Protein AF-A0A9P1RC09-F1 (afdb_monomer)

Foldseek 3Di:
DDPPPVVVVVCCVLQPDDDDDPPVLLVLLLVLQCLLCVVLVDPQSDADPVRSSDGRQDDPVCVVVLVVSLVVDDPLNNVSSLLSCVLSVPVCSVVVCVVVVDDPPPCDCVNNDSSSSNSSCSNVVSRDDPPDD

pLDDT: mean 73.86, std 17.32, range [31.34, 91.81]

Solvent-accessible surface area (backbone atoms only — not comparable to full-atom values): 8019 Å² total; per-residue (Å²): 136,78,86,67,59,64,59,57,55,50,52,40,69,76,69,45,90,83,73,88,67,78,72,48,37,61,51,49,22,49,50,24,44,54,51,46,23,59,78,65,68,42,71,84,58,53,62,51,86,94,42,65,88,50,83,59,80,62,58,78,88,47,45,70,60,48,52,56,50,45,76,72,44,56,74,36,52,37,50,48,49,46,52,53,35,48,75,40,64,29,89,55,33,69,58,54,36,60,78,69,66,59,66,79,91,71,66,51,61,83,68,36,33,71,71,51,38,54,31,50,52,40,35,61,75,34,57,73,79,73,80,82,128

Secondary structure (DSSP, 8-state):
--TTHHHHHHHHHHH-----STTHHHHHHHHHHHHHHHHHT-GGGSPPGGGTTSPPP--GGGHHHHHHHHHHS-HHHHHHHHHHHHHTT-TTHHHHHHHTT--GGG--HHHH-HHHHHHHHHHHHH-------

Structure (mmCIF, N/CA/C/O backbone):
data_AF-A0A9P1RC09-F1
#
_entry.id   AF-A0A9P1RC09-F1
#
loop_
_atom_site.group_PDB
_atom_site.id
_atom_site.type_symbol
_atom_site.label_atom_id
_atom_site.label_alt_id
_atom_site.label_comp_id
_atom_site.label_asym_id
_atom_site.label_entity_id
_atom_site.label_seq_id
_atom_site.pdbx_PDB_ins_code
_atom_site.Cartn_x
_atom_site.Cartn_y
_atom_site.Cartn_z
_atom_site.occupancy
_atom_site.B_iso_or_equiv
_atom_site.auth_seq_id
_atom_site.auth_comp_id
_atom_site.auth_asym_id
_atom_site.auth_atom_id
_atom_site.pdbx_PDB_model_num
ATOM 1 N N . MET A 1 1 ? 19.650 -4.490 29.604 1.00 35.91 1 MET A N 1
ATOM 2 C CA . MET A 1 1 ? 18.821 -5.527 28.948 1.00 35.91 1 MET A CA 1
ATOM 3 C C . MET A 1 1 ? 17.900 -4.829 27.963 1.00 35.91 1 MET A C 1
ATOM 5 O O . MET A 1 1 ? 17.141 -3.968 28.379 1.00 35.91 1 MET A O 1
ATOM 9 N N . ASN A 1 2 ? 18.066 -5.103 26.669 1.00 40.78 2 ASN A N 1
ATOM 10 C CA . ASN A 1 2 ? 17.404 -4.384 25.578 1.00 40.78 2 ASN A CA 1
ATOM 11 C C . ASN A 1 2 ? 16.012 -4.989 25.331 1.00 40.78 2 ASN A C 1
ATOM 13 O O . ASN A 1 2 ? 15.908 -6.135 24.902 1.00 40.78 2 ASN A O 1
ATOM 17 N N . ALA A 1 3 ? 14.952 -4.227 25.600 1.00 47.59 3 ALA A N 1
ATOM 18 C CA . ALA A 1 3 ? 13.553 -4.656 25.482 1.00 4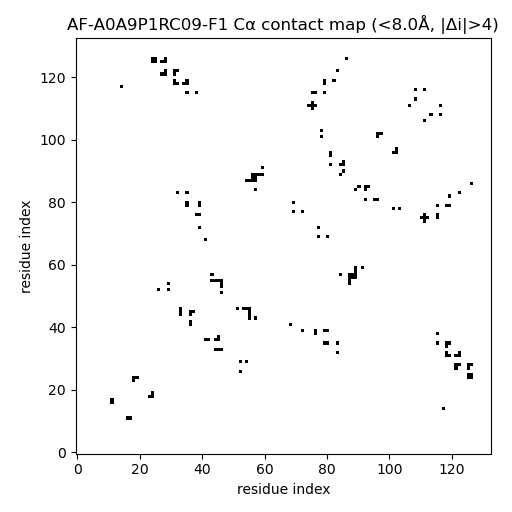7.59 3 ALA A CA 1
ATOM 19 C C . ALA A 1 3 ? 13.059 -4.824 24.026 1.00 47.59 3 ALA A C 1
ATOM 21 O O . ALA A 1 3 ? 11.884 -5.096 23.802 1.00 47.59 3 ALA A O 1
ATOM 22 N N . SER A 1 4 ? 13.944 -4.673 23.036 1.00 46.34 4 SER A N 1
ATOM 23 C CA . SER A 1 4 ? 13.619 -4.686 21.602 1.00 46.34 4 SER A CA 1
ATOM 24 C C . SER A 1 4 ? 13.690 -6.074 20.953 1.00 46.34 4 SER A C 1
ATOM 26 O O . SER A 1 4 ? 13.183 -6.257 19.855 1.00 46.34 4 SER A O 1
ATOM 28 N N . GLN A 1 5 ? 14.305 -7.064 21.611 1.00 46.09 5 GLN A N 1
ATOM 29 C CA . GLN A 1 5 ? 14.430 -8.435 21.094 1.00 46.09 5 GLN A CA 1
ATOM 30 C C . GLN A 1 5 ? 13.136 -9.281 21.040 1.00 46.09 5 GLN A C 1
ATOM 32 O O . GLN A 1 5 ? 13.037 -10.099 20.124 1.00 46.09 5 GLN A O 1
ATOM 37 N N . PRO A 1 6 ? 12.141 -9.144 21.945 1.00 47.22 6 PRO A N 1
ATOM 38 C CA . PRO A 1 6 ? 10.972 -10.023 21.914 1.00 47.22 6 PRO A CA 1
ATOM 39 C C . PRO A 1 6 ? 10.051 -9.738 20.717 1.00 47.22 6 PRO A C 1
ATOM 41 O O . PRO A 1 6 ? 9.509 -10.673 20.133 1.00 47.22 6 PRO A O 1
ATOM 44 N N . LEU A 1 7 ? 9.942 -8.473 20.291 1.00 48.78 7 LEU A N 1
ATOM 45 C CA . LEU A 1 7 ? 9.106 -8.071 19.153 1.00 48.78 7 LEU A CA 1
ATOM 46 C C . LEU A 1 7 ? 9.621 -8.643 17.830 1.00 48.78 7 LEU A C 1
ATOM 48 O O . LEU A 1 7 ? 8.843 -9.154 17.029 1.00 48.78 7 LEU A O 1
ATOM 52 N N . THR A 1 8 ? 10.936 -8.617 17.614 1.00 49.44 8 THR A N 1
ATOM 53 C CA . THR A 1 8 ? 11.556 -9.159 16.398 1.00 49.44 8 THR A CA 1
ATOM 54 C C . THR A 1 8 ? 11.327 -10.667 16.275 1.00 49.44 8 THR A C 1
ATOM 56 O O . THR A 1 8 ? 11.114 -11.180 15.179 1.00 49.44 8 THR A O 1
ATOM 59 N N . HIS A 1 9 ? 11.326 -11.377 17.406 1.00 48.12 9 HIS A N 1
ATOM 60 C CA . HIS A 1 9 ? 11.159 -12.827 17.449 1.00 48.12 9 HIS A CA 1
ATOM 61 C C . HIS A 1 9 ? 9.697 -13.265 17.257 1.00 48.12 9 HIS A C 1
ATOM 63 O O . HIS A 1 9 ? 9.445 -14.295 16.628 1.00 48.12 9 HIS A O 1
ATOM 69 N N . GLU A 1 10 ? 8.729 -12.485 17.754 1.00 50.19 10 GLU A N 1
ATOM 70 C CA . GLU A 1 10 ? 7.307 -12.702 17.454 1.00 50.19 10 GLU A CA 1
ATOM 71 C C . GLU A 1 10 ? 6.976 -12.383 15.998 1.00 50.19 10 GLU A C 1
ATOM 73 O O . GLU A 1 10 ? 6.290 -13.172 15.348 1.00 50.19 10 GLU A O 1
ATOM 78 N N . LEU A 1 11 ? 7.516 -11.292 15.450 1.00 45.41 11 LEU A N 1
ATOM 79 C CA . LEU A 1 11 ? 7.329 -10.946 14.041 1.00 45.41 11 LEU A CA 1
ATOM 80 C C . LEU A 1 11 ? 7.907 -12.026 13.118 1.00 45.41 11 LEU A C 1
ATOM 82 O O . LEU A 1 11 ? 7.239 -12.427 12.171 1.00 45.41 11 LEU A O 1
ATOM 86 N N . ALA A 1 12 ? 9.082 -12.581 13.428 1.00 46.19 12 ALA A N 1
ATOM 87 C CA . ALA A 1 12 ? 9.647 -13.708 12.680 1.00 46.19 12 ALA A CA 1
ATOM 88 C C . ALA A 1 12 ? 8.792 -14.988 12.786 1.00 46.19 12 ALA A C 1
ATOM 90 O O . ALA A 1 12 ? 8.665 -15.741 11.821 1.00 46.19 12 ALA A O 1
ATOM 91 N N . ARG A 1 13 ? 8.166 -15.234 13.944 1.00 46.91 13 ARG A N 1
ATOM 92 C CA . ARG A 1 13 ? 7.286 -16.395 14.159 1.00 46.91 13 ARG A CA 1
ATOM 93 C C . ARG A 1 13 ? 5.947 -16.262 13.427 1.00 46.91 13 ARG A C 1
ATOM 95 O O . ARG A 1 13 ? 5.412 -17.267 12.969 1.00 46.91 13 ARG A O 1
ATOM 102 N N . VAL A 1 14 ? 5.413 -15.046 13.326 1.00 50.00 14 VAL A N 1
ATOM 103 C CA . VAL A 1 14 ? 4.150 -14.744 12.632 1.00 50.00 14 VAL A CA 1
ATOM 104 C C . VAL A 1 14 ? 4.348 -14.643 11.115 1.00 50.00 14 VAL A C 1
ATOM 106 O O . VAL A 1 14 ? 3.455 -15.025 10.360 1.00 50.00 14 VAL A O 1
ATOM 109 N N . CYS A 1 15 ? 5.509 -14.165 10.661 1.00 46.09 15 CYS A N 1
ATOM 110 C CA . CYS A 1 15 ? 5.761 -13.856 9.252 1.00 46.09 15 CYS A CA 1
ATOM 111 C C . CYS A 1 15 ? 6.655 -14.873 8.511 1.00 46.09 15 CYS A C 1
ATOM 113 O O . CYS A 1 15 ? 6.765 -14.781 7.292 1.00 46.09 15 CYS A O 1
ATOM 115 N N . GLY A 1 16 ? 7.243 -15.861 9.197 1.00 41.81 16 GLY A N 1
ATOM 116 C CA . GLY A 1 16 ? 8.159 -16.840 8.592 1.00 41.81 16 GLY A CA 1
ATOM 117 C C . GLY A 1 16 ? 9.584 -16.297 8.378 1.00 41.81 16 GLY A C 1
ATOM 118 O O . GLY A 1 16 ? 9.842 -15.117 8.630 1.00 41.81 16 GLY A O 1
ATOM 119 N N . PRO A 1 17 ? 10.547 -17.151 7.968 1.00 42.31 17 PRO A N 1
ATOM 120 C CA . PRO A 1 17 ? 11.936 -16.742 7.773 1.00 42.31 17 PRO A CA 1
ATOM 121 C C . PRO A 1 17 ? 12.047 -15.742 6.612 1.00 42.31 17 PRO A C 1
ATOM 123 O O . PRO A 1 17 ? 11.782 -16.080 5.462 1.00 42.31 17 PRO A O 1
ATOM 126 N N . PHE A 1 18 ? 12.443 -14.509 6.934 1.00 49.16 18 PHE A N 1
ATOM 127 C CA . PHE A 1 18 ? 12.769 -13.460 5.968 1.00 49.16 18 PHE A CA 1
ATOM 128 C C . PHE A 1 18 ? 14.198 -13.664 5.455 1.00 49.16 18 PHE A C 1
ATOM 130 O O . PHE A 1 18 ? 15.159 -13.399 6.179 1.00 49.16 18 PHE A O 1
ATOM 137 N N . ASP A 1 19 ? 14.337 -14.138 4.219 1.00 42.94 19 ASP A N 1
ATOM 138 C CA . ASP A 1 19 ? 15.633 -14.349 3.571 1.00 42.94 19 ASP A CA 1
ATOM 139 C C . ASP A 1 19 ? 16.054 -13.087 2.785 1.00 42.94 19 ASP A C 1
ATOM 141 O O . ASP A 1 19 ? 15.342 -12.613 1.900 1.00 42.94 19 ASP A O 1
ATOM 145 N N . LEU A 1 20 ? 17.188 -12.480 3.155 1.00 43.72 20 LEU A N 1
ATOM 146 C CA . LEU A 1 20 ? 17.580 -11.105 2.785 1.00 43.72 20 LEU A CA 1
ATOM 147 C C . LEU A 1 20 ? 18.478 -10.999 1.529 1.00 43.72 20 LEU A C 1
ATOM 149 O O . LEU A 1 20 ? 18.933 -9.901 1.183 1.00 43.72 20 LEU A O 1
ATOM 153 N N . ALA A 1 21 ? 18.765 -12.101 0.833 1.00 39.69 21 ALA A N 1
ATOM 154 C CA . ALA A 1 21 ? 19.788 -12.141 -0.216 1.00 39.69 21 ALA A CA 1
ATOM 155 C C . ALA A 1 21 ? 19.213 -12.059 -1.650 1.00 39.69 21 ALA A C 1
ATOM 157 O O . ALA A 1 21 ? 18.554 -12.977 -2.104 1.00 39.69 21 ALA A O 1
ATOM 158 N N . SER A 1 22 ? 19.515 -10.947 -2.345 1.00 50.56 22 SER A N 1
ATOM 159 C CA . SER A 1 22 ? 19.417 -10.623 -3.795 1.00 50.56 22 SER A CA 1
ATOM 160 C C . SER A 1 22 ? 18.511 -11.450 -4.738 1.00 50.56 22 SER A C 1
ATOM 162 O O . SER A 1 22 ? 18.576 -12.666 -4.811 1.00 50.56 22 SER A O 1
ATOM 164 N N . THR A 1 23 ? 17.774 -10.748 -5.611 1.00 53.53 23 THR A N 1
ATOM 165 C CA . THR A 1 23 ? 16.718 -11.220 -6.549 1.00 53.53 23 THR A CA 1
ATOM 166 C C . THR A 1 23 ? 15.424 -11.706 -5.899 1.00 53.53 23 THR A C 1
ATOM 168 O O . THR A 1 23 ? 14.359 -11.344 -6.399 1.00 53.53 23 THR A O 1
ATOM 171 N N . THR A 1 24 ? 15.488 -12.375 -4.748 1.00 66.81 24 THR A N 1
ATOM 172 C CA . THR A 1 24 ? 14.305 -12.774 -3.965 1.00 66.81 24 THR A CA 1
ATOM 173 C C . THR A 1 24 ? 13.551 -11.564 -3.430 1.00 66.81 24 THR A C 1
ATOM 175 O O . THR A 1 24 ? 12.388 -11.411 -3.752 1.00 66.81 24 THR A O 1
ATOM 178 N N . ALA A 1 25 ? 14.218 -10.605 -2.779 1.00 73.62 25 ALA A N 1
ATOM 179 C CA . ALA A 1 25 ? 13.536 -9.453 -2.172 1.00 73.62 25 ALA A CA 1
ATOM 180 C C . ALA A 1 25 ? 12.674 -8.635 -3.157 1.00 73.62 25 ALA A C 1
ATOM 182 O O . ALA A 1 25 ? 11.573 -8.217 -2.817 1.00 73.62 25 ALA A O 1
ATOM 183 N N . HIS A 1 26 ? 13.132 -8.424 -4.398 1.00 80.06 26 HIS A N 1
ATOM 184 C CA . HIS A 1 26 ? 12.319 -7.740 -5.417 1.00 80.06 26 HIS A CA 1
ATOM 185 C C . HIS A 1 26 ? 11.145 -8.607 -5.885 1.00 80.06 26 HIS A C 1
ATOM 187 O O . HIS A 1 26 ? 10.038 -8.115 -6.089 1.00 80.06 26 HIS A O 1
ATOM 193 N N . GLN A 1 27 ? 11.361 -9.915 -6.027 1.00 82.38 27 GLN A N 1
ATOM 194 C CA . GLN A 1 27 ? 10.295 -10.862 -6.353 1.00 82.38 27 GLN A CA 1
ATOM 195 C C . GLN A 1 27 ? 9.273 -10.985 -5.215 1.00 82.38 27 GLN A C 1
ATOM 197 O O . GLN A 1 27 ? 8.076 -11.018 -5.494 1.00 82.38 27 GLN A O 1
ATOM 202 N N . ASP A 1 28 ? 9.718 -10.968 -3.961 1.00 85.44 28 ASP A N 1
ATOM 203 C CA . ASP A 1 28 ? 8.896 -10.988 -2.753 1.00 85.44 28 ASP A CA 1
ATOM 204 C C . ASP A 1 28 ? 8.100 -9.690 -2.622 1.00 85.44 28 ASP A C 1
ATOM 206 O O . ASP A 1 28 ? 6.893 -9.726 -2.364 1.00 85.44 28 ASP A O 1
ATOM 210 N N . PHE A 1 29 ? 8.730 -8.546 -2.911 1.00 87.44 29 PHE A N 1
ATOM 211 C CA . PHE A 1 29 ? 8.043 -7.264 -3.026 1.00 87.44 29 PHE A CA 1
ATOM 212 C C . PHE A 1 29 ? 6.935 -7.327 -4.083 1.00 87.44 29 PHE A C 1
ATOM 214 O O . PHE A 1 29 ? 5.780 -7.016 -3.791 1.00 87.44 29 PHE A O 1
ATOM 221 N N . LEU A 1 30 ? 7.247 -7.776 -5.304 1.00 88.25 30 LEU A N 1
ATOM 222 C CA . LEU A 1 30 ? 6.271 -7.877 -6.393 1.00 88.25 30 LEU A CA 1
ATOM 223 C C . LEU A 1 30 ? 5.174 -8.904 -6.095 1.00 88.25 30 LEU A C 1
ATOM 225 O O . LEU A 1 30 ? 4.019 -8.713 -6.483 1.00 88.25 30 LEU A O 1
ATOM 229 N N . HIS A 1 31 ? 5.503 -9.988 -5.398 1.00 88.12 31 HIS A N 1
ATOM 230 C CA . HIS A 1 31 ? 4.532 -10.962 -4.920 1.00 88.12 31 HIS A CA 1
ATOM 231 C C . HIS A 1 31 ? 3.554 -10.313 -3.929 1.00 88.12 31 HIS A C 1
ATOM 233 O O . HIS A 1 31 ? 2.334 -10.410 -4.118 1.00 88.12 31 HIS A O 1
ATOM 239 N N . CYS A 1 32 ? 4.071 -9.584 -2.935 1.00 89.75 32 CYS A N 1
ATOM 240 C CA . CYS A 1 32 ? 3.260 -8.822 -1.987 1.00 89.75 32 CYS A CA 1
ATOM 241 C C . CYS A 1 32 ? 2.422 -7.754 -2.701 1.00 89.75 32 CYS A C 1
ATOM 243 O O . CYS A 1 32 ? 1.223 -7.652 -2.441 1.00 89.75 32 CYS A O 1
ATOM 245 N N . TRP A 1 33 ? 2.993 -7.046 -3.677 1.00 91.56 33 TRP A N 1
ATOM 246 C CA . TRP A 1 33 ? 2.289 -6.064 -4.501 1.00 91.56 33 TRP A CA 1
ATOM 247 C C . TRP A 1 33 ? 1.106 -6.683 -5.244 1.00 91.56 33 TRP A C 1
ATOM 249 O O . TRP A 1 33 ? -0.017 -6.192 -5.147 1.00 91.56 33 TRP A O 1
ATOM 259 N N . ARG A 1 34 ? 1.314 -7.803 -5.950 1.00 90.25 34 ARG A N 1
ATOM 260 C CA . ARG A 1 34 ? 0.237 -8.515 -6.664 1.00 90.25 34 ARG A CA 1
ATOM 261 C C . ARG A 1 34 ? -0.840 -9.017 -5.709 1.00 90.25 34 ARG A C 1
ATOM 263 O O . ARG A 1 34 ? -2.018 -9.040 -6.067 1.00 90.25 34 ARG A O 1
ATOM 270 N N . ARG A 1 35 ? -0.464 -9.462 -4.506 1.00 91.25 35 ARG A N 1
ATOM 271 C CA . ARG A 1 35 ? -1.431 -9.841 -3.466 1.00 91.25 35 ARG A CA 1
ATOM 272 C C . ARG A 1 35 ? -2.231 -8.618 -3.006 1.00 91.25 35 ARG A C 1
ATOM 274 O O . ARG A 1 35 ? -3.454 -8.699 -2.973 1.00 91.25 35 ARG A O 1
ATOM 281 N N . GLY A 1 36 ? -1.574 -7.484 -2.773 1.00 91.31 36 GLY A N 1
ATOM 282 C CA . GLY A 1 36 ? -2.224 -6.224 -2.417 1.00 91.31 36 GLY A CA 1
ATOM 283 C C . GLY A 1 36 ? -3.186 -5.717 -3.492 1.00 91.31 36 GLY A C 1
ATOM 284 O O . GLY A 1 36 ? -4.354 -5.473 -3.207 1.00 91.31 36 GLY A O 1
ATOM 285 N N . ALA A 1 37 ? -2.753 -5.681 -4.754 1.00 91.81 37 ALA A N 1
ATOM 286 C CA . ALA A 1 37 ? -3.591 -5.284 -5.886 1.00 91.81 37 ALA A CA 1
ATOM 287 C C . ALA A 1 37 ? -4.849 -6.163 -6.026 1.00 91.81 37 ALA A C 1
ATOM 289 O O . ALA A 1 37 ? -5.927 -5.651 -6.335 1.00 91.81 37 ALA A O 1
ATOM 290 N N . ARG A 1 38 ? -4.735 -7.474 -5.753 1.00 91.12 38 ARG A N 1
ATOM 291 C CA . ARG A 1 38 ? -5.880 -8.401 -5.727 1.00 91.12 38 ARG A CA 1
ATOM 292 C C . ARG A 1 38 ? -6.839 -8.117 -4.572 1.00 91.12 38 ARG A C 1
ATOM 294 O O . ARG A 1 38 ? -8.041 -8.090 -4.807 1.00 91.12 38 ARG A O 1
ATOM 301 N N . LEU A 1 39 ? -6.325 -7.862 -3.366 1.00 90.75 39 LEU A N 1
ATOM 302 C CA . LEU A 1 39 ? -7.150 -7.505 -2.202 1.00 90.75 39 LEU A CA 1
ATOM 303 C C . LEU A 1 39 ? -7.911 -6.188 -2.407 1.00 90.75 39 LEU A C 1
ATOM 305 O O . LEU A 1 39 ? -9.038 -6.045 -1.938 1.00 90.75 39 LEU A O 1
ATOM 309 N N . LEU A 1 40 ? -7.302 -5.239 -3.120 1.00 91.50 40 LEU A N 1
ATOM 310 C CA . LEU A 1 40 ? -7.911 -3.951 -3.443 1.00 91.50 40 LEU A CA 1
ATOM 311 C C . LEU A 1 40 ? -8.885 -4.027 -4.626 1.00 91.50 40 LEU A C 1
ATOM 313 O O . LEU A 1 40 ? -9.745 -3.160 -4.758 1.00 91.50 40 LEU A O 1
ATOM 317 N N . GLY A 1 41 ? -8.755 -5.033 -5.497 1.00 89.31 41 GLY A N 1
ATOM 318 C CA . GLY A 1 41 ? -9.584 -5.167 -6.697 1.00 89.31 41 GLY A CA 1
ATOM 319 C C . GLY A 1 41 ? -9.395 -4.026 -7.704 1.00 89.31 41 GLY A C 1
ATOM 320 O O . GLY A 1 41 ? -10.305 -3.741 -8.478 1.00 89.31 41 GLY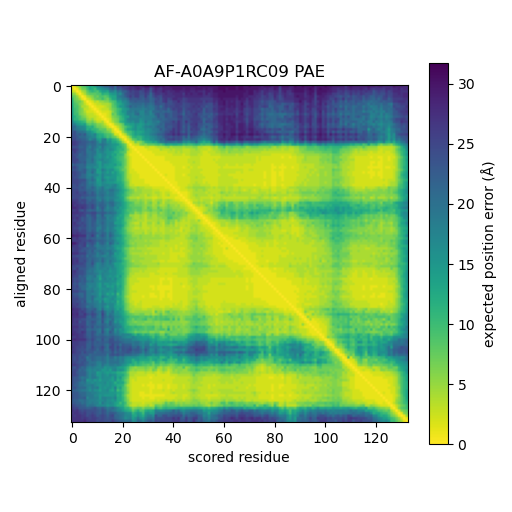 A O 1
ATOM 321 N N . LEU A 1 42 ? -8.237 -3.351 -7.695 1.00 86.19 42 LEU A N 1
ATOM 322 C CA . LEU A 1 42 ? -7.975 -2.173 -8.527 1.00 86.19 42 LEU A CA 1
ATOM 323 C C . LEU A 1 42 ? -7.121 -2.530 -9.750 1.00 86.19 42 LEU A C 1
ATOM 325 O O . LEU A 1 42 ? -5.940 -2.839 -9.585 1.00 86.19 42 LEU A O 1
ATOM 329 N N . PRO A 1 43 ? -7.667 -2.436 -10.981 1.00 84.19 43 PRO A N 1
ATOM 330 C CA . PRO A 1 43 ? -6.930 -2.777 -12.201 1.00 84.19 43 PRO A CA 1
ATOM 331 C C . PRO A 1 43 ? -5.659 -1.947 -12.403 1.00 84.19 43 PRO A C 1
ATOM 333 O O . PRO A 1 43 ? -4.658 -2.467 -12.871 1.00 84.19 43 PRO A O 1
ATOM 336 N N . LEU A 1 44 ? -5.674 -0.678 -11.987 1.00 84.00 44 LEU A N 1
ATOM 337 C CA . LEU A 1 44 ? -4.539 0.246 -12.111 1.00 84.00 44 LEU A CA 1
ATOM 338 C C . LEU A 1 44 ? -3.307 -0.154 -11.276 1.00 84.00 44 LEU A C 1
ATOM 340 O O . LEU A 1 44 ? -2.208 0.310 -11.551 1.00 84.00 44 LEU A O 1
ATOM 344 N N . LEU A 1 45 ? -3.481 -1.004 -10.257 1.00 86.56 45 LEU A N 1
ATOM 345 C CA . LEU A 1 45 ? -2.378 -1.548 -9.458 1.00 86.56 45 LEU A CA 1
ATOM 346 C C . LEU A 1 45 ? -1.893 -2.899 -9.998 1.00 86.56 45 LEU A C 1
ATOM 348 O O . LEU A 1 45 ? -0.924 -3.455 -9.478 1.00 86.56 45 LEU A O 1
ATOM 352 N N . GLN A 1 46 ? -2.567 -3.464 -11.003 1.00 83.88 46 GLN A N 1
ATOM 353 C CA . GLN A 1 46 ? -2.165 -4.733 -11.588 1.00 83.88 46 GLN A CA 1
ATOM 354 C C . GLN A 1 46 ? -1.005 -4.521 -12.555 1.00 83.88 46 GLN A C 1
ATOM 356 O O . GLN A 1 46 ? -1.008 -3.632 -13.400 1.00 83.88 46 GLN A O 1
ATOM 361 N N . LE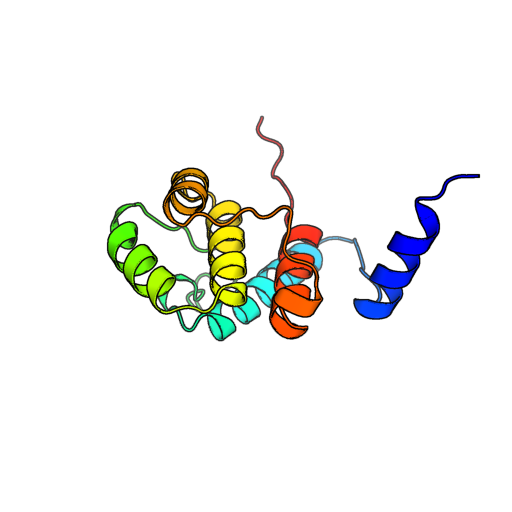U A 1 47 ? -0.005 -5.384 -12.423 1.00 77.50 47 LEU A N 1
ATOM 362 C CA . LEU A 1 47 ? 1.160 -5.397 -13.289 1.00 77.50 47 LEU A CA 1
ATOM 363 C C . LEU A 1 47 ? 0.792 -5.990 -14.654 1.00 77.50 47 LEU A C 1
ATOM 365 O O . LEU A 1 47 ? 0.330 -7.135 -14.696 1.00 77.50 47 LEU A O 1
ATOM 369 N N . PRO A 1 48 ? 1.033 -5.281 -15.771 1.00 75.12 48 PRO A N 1
ATOM 370 C CA . PRO A 1 48 ? 0.903 -5.871 -17.095 1.00 75.12 48 PRO A CA 1
ATOM 371 C C . PRO A 1 48 ? 1.832 -7.090 -17.226 1.00 75.12 48 PRO A C 1
ATOM 373 O O . PRO A 1 48 ? 2.961 -7.035 -16.730 1.00 75.12 48 PRO A O 1
ATOM 376 N N . PRO A 1 49 ? 1.448 -8.155 -17.955 1.00 73.19 49 PRO A N 1
ATOM 377 C CA . PRO A 1 49 ? 2.310 -9.325 -18.153 1.00 73.19 49 PRO A CA 1
ATOM 378 C C . PRO A 1 49 ? 3.693 -8.967 -18.723 1.00 73.19 49 PRO A C 1
ATOM 380 O O . PRO A 1 49 ? 4.708 -9.532 -18.319 1.00 73.19 49 PRO A O 1
ATOM 383 N N . ALA A 1 50 ? 3.739 -7.966 -19.609 1.00 75.00 50 ALA A N 1
ATOM 384 C CA . ALA A 1 50 ? 4.967 -7.463 -20.222 1.00 75.00 50 ALA A CA 1
ATOM 385 C C . ALA A 1 50 ? 5.898 -6.712 -19.245 1.00 75.00 50 ALA A C 1
ATOM 387 O O . ALA A 1 50 ? 7.093 -6.612 -19.501 1.00 75.00 50 ALA A O 1
ATOM 388 N N . ARG A 1 51 ? 5.365 -6.200 -18.128 1.00 76.06 51 ARG A N 1
ATOM 389 C CA . ARG A 1 51 ? 6.082 -5.400 -17.116 1.00 76.06 51 ARG A CA 1
ATOM 390 C C . ARG A 1 51 ? 5.913 -5.996 -15.721 1.00 76.06 51 ARG A C 1
ATOM 392 O O . ARG A 1 51 ? 5.850 -5.294 -14.722 1.00 76.06 51 ARG A O 1
ATOM 399 N N . HIS A 1 52 ? 5.835 -7.324 -15.643 1.00 73.12 52 HIS A N 1
ATOM 400 C CA . HIS A 1 52 ? 5.596 -8.050 -14.394 1.00 73.12 52 HIS A CA 1
ATOM 401 C C . HIS A 1 52 ? 6.697 -7.853 -13.338 1.00 73.12 52 HIS A C 1
ATOM 403 O O . HIS A 1 52 ? 6.505 -8.266 -12.192 1.00 73.12 52 HIS A O 1
ATOM 409 N N . TRP A 1 53 ? 7.831 -7.273 -13.736 1.00 79.00 53 TRP A N 1
ATOM 410 C CA . TRP A 1 53 ? 9.003 -6.991 -12.920 1.00 79.00 53 TRP A CA 1
ATOM 411 C C . TRP A 1 53 ? 9.120 -5.514 -12.485 1.00 79.00 53 TRP A C 1
ATOM 413 O O . TRP A 1 53 ? 10.014 -5.206 -11.703 1.00 79.00 53 TRP A O 1
ATOM 423 N N . GLU A 1 54 ? 8.247 -4.606 -12.938 1.00 80.62 54 GLU A N 1
ATOM 424 C CA . GLU A 1 54 ? 8.303 -3.163 -12.622 1.00 80.62 54 GLU A CA 1
ATOM 425 C C . GLU A 1 54 ? 7.189 -2.753 -11.662 1.00 80.62 54 GLU A C 1
ATOM 427 O O . GLU A 1 54 ? 6.047 -3.108 -11.885 1.00 80.62 54 GLU A O 1
ATOM 432 N N . ILE A 1 55 ? 7.450 -1.927 -10.651 1.00 80.25 55 ILE A N 1
ATOM 433 C CA . ILE A 1 55 ? 6.361 -1.360 -9.836 1.00 80.25 55 ILE A CA 1
ATOM 434 C C . ILE A 1 55 ? 5.501 -0.432 -10.722 1.00 80.25 55 ILE A C 1
ATOM 436 O O . ILE A 1 55 ? 6.073 0.400 -11.429 1.00 80.25 55 ILE A O 1
ATOM 440 N N . PRO A 1 56 ? 4.155 -0.534 -10.710 1.00 81.00 56 PRO A N 1
ATOM 441 C CA . PRO A 1 56 ? 3.296 0.358 -11.481 1.00 81.00 56 PRO A CA 1
ATOM 442 C C . PRO A 1 56 ? 3.544 1.826 -11.139 1.00 81.00 56 PRO A C 1
ATOM 444 O O . PRO A 1 56 ? 3.430 2.234 -9.983 1.00 81.00 56 PRO A O 1
ATOM 447 N N . VAL A 1 57 ? 3.824 2.627 -12.164 1.00 84.69 57 VAL A N 1
ATOM 448 C CA . VAL A 1 57 ? 3.855 4.084 -12.045 1.00 84.69 57 VAL A CA 1
ATOM 449 C C . VAL A 1 57 ? 2.419 4.588 -12.033 1.00 84.69 57 VAL A C 1
ATOM 451 O O . VAL A 1 57 ? 1.643 4.292 -12.942 1.00 84.69 57 VAL A O 1
ATOM 454 N N . ILE A 1 58 ? 2.066 5.346 -10.997 1.00 86.50 58 ILE A N 1
ATOM 455 C CA . ILE A 1 58 ? 0.730 5.916 -10.836 1.00 86.50 58 ILE A CA 1
ATOM 456 C C . ILE A 1 58 ? 0.791 7.414 -11.120 1.00 86.50 58 ILE A C 1
ATOM 458 O O . ILE A 1 58 ? 1.495 8.160 -10.443 1.00 86.50 58 ILE A O 1
ATOM 462 N N . GLU A 1 59 ? 0.039 7.852 -12.125 1.00 87.44 59 GLU A N 1
ATOM 463 C CA . GLU A 1 59 ? -0.019 9.252 -12.542 1.00 87.44 59 GLU A CA 1
ATOM 464 C C . GLU A 1 59 ? -1.171 10.013 -11.872 1.00 87.44 59 GLU A C 1
ATOM 466 O O . GLU A 1 59 ? -2.212 9.445 -11.532 1.00 87.44 59 GLU A O 1
ATOM 471 N N . ASP A 1 60 ? -1.033 11.339 -11.758 1.00 85.94 60 ASP A N 1
ATOM 472 C CA . ASP A 1 60 ? -2.069 12.225 -11.202 1.00 85.94 60 ASP A CA 1
ATOM 473 C C . ASP A 1 60 ? -3.398 12.149 -11.973 1.00 85.94 60 ASP A C 1
ATOM 475 O O . ASP A 1 60 ? -4.463 12.364 -11.394 1.00 85.94 60 ASP A O 1
ATOM 479 N N . ALA A 1 61 ? -3.366 11.771 -13.256 1.00 88.25 61 ALA A N 1
ATOM 480 C CA . ALA A 1 61 ? -4.567 11.542 -14.059 1.00 88.25 61 ALA A CA 1
ATOM 481 C C . ALA A 1 61 ? -5.490 10.462 -13.460 1.00 88.25 61 ALA A C 1
ATOM 483 O O . ALA A 1 61 ? -6.693 10.462 -13.713 1.00 88.25 61 ALA A O 1
ATOM 484 N N . HIS A 1 62 ? -4.947 9.544 -12.654 1.00 87.56 62 HIS A N 1
ATOM 485 C CA . HIS A 1 62 ? -5.700 8.454 -12.029 1.00 87.56 62 HIS A CA 1
ATOM 486 C C . HIS A 1 62 ? -6.292 8.854 -10.667 1.00 87.56 62 HIS A C 1
ATOM 488 O O . HIS A 1 62 ? -7.070 8.092 -10.088 1.00 87.56 62 HIS A O 1
ATOM 494 N N . LEU A 1 63 ? -5.993 10.060 -10.164 1.00 86.38 63 LEU A N 1
ATOM 495 C CA . LEU A 1 63 ? -6.457 10.552 -8.863 1.00 86.38 63 LEU A CA 1
ATOM 496 C C . LEU A 1 63 ? -7.984 10.455 -8.669 1.00 86.38 63 LEU A C 1
ATOM 498 O O . LEU A 1 63 ? -8.397 9.988 -7.607 1.00 86.38 63 LEU A O 1
ATOM 502 N N . PRO A 1 64 ? -8.851 10.811 -9.643 1.00 88.06 64 PRO A N 1
ATOM 503 C CA . PRO A 1 64 ? -10.298 10.681 -9.461 1.00 88.06 64 PRO A CA 1
ATOM 504 C C . PRO A 1 64 ? -10.745 9.227 -9.262 1.00 88.06 64 PRO A C 1
ATOM 506 O O . PRO A 1 64 ? -11.596 8.941 -8.417 1.00 88.06 64 PRO A O 1
ATOM 509 N N . GLN A 1 65 ? -10.148 8.293 -10.009 1.00 88.38 65 GLN A N 1
ATOM 510 C CA . GLN A 1 65 ? -10.429 6.863 -9.880 1.00 88.38 65 GLN A CA 1
ATOM 511 C C . GLN A 1 65 ? -9.932 6.324 -8.536 1.00 88.38 65 GLN A C 1
ATOM 513 O O . GLN A 1 65 ? -10.650 5.564 -7.886 1.00 88.38 65 GLN A O 1
ATOM 518 N N . LEU A 1 66 ? -8.746 6.753 -8.099 1.00 87.94 66 LEU A N 1
ATOM 519 C CA . LEU A 1 66 ? -8.179 6.402 -6.799 1.00 87.94 66 LEU A CA 1
ATOM 520 C C . LEU A 1 66 ? -9.053 6.903 -5.651 1.00 87.94 66 LEU A C 1
ATOM 522 O O . LEU A 1 66 ? -9.373 6.121 -4.767 1.00 87.94 66 LEU A O 1
ATOM 526 N N . LEU A 1 67 ? -9.506 8.159 -5.689 1.00 87.75 67 LEU A N 1
ATOM 527 C CA . LEU A 1 67 ? -10.410 8.729 -4.684 1.00 87.75 67 LEU A CA 1
ATOM 528 C C . LEU A 1 67 ? -11.750 7.991 -4.630 1.00 87.75 67 LEU A C 1
ATOM 530 O O . LEU A 1 67 ? -12.277 7.730 -3.546 1.00 87.75 67 LEU A O 1
ATOM 534 N N . LYS A 1 68 ? -12.299 7.629 -5.795 1.00 89.31 68 LYS A N 1
ATOM 535 C CA . LYS A 1 68 ? -13.527 6.835 -5.872 1.00 89.31 68 LYS A CA 1
ATOM 536 C C . LYS A 1 68 ? -13.327 5.455 -5.249 1.00 89.31 68 LYS A C 1
ATOM 538 O O . LYS A 1 68 ? -14.143 5.052 -4.428 1.00 89.31 68 LYS A O 1
ATOM 543 N N . ALA A 1 69 ? -12.244 4.766 -5.606 1.00 88.19 69 ALA A N 1
ATOM 544 C CA . ALA A 1 69 ? -11.886 3.480 -5.021 1.00 88.19 69 ALA A CA 1
ATOM 545 C C . ALA A 1 69 ? -11.728 3.594 -3.502 1.00 88.19 69 ALA A C 1
ATOM 547 O O . ALA A 1 69 ? -12.374 2.862 -2.759 1.00 88.19 69 ALA A O 1
ATOM 548 N N . PHE A 1 70 ? -10.957 4.577 -3.045 1.00 88.00 70 PHE A N 1
ATOM 549 C CA . PHE A 1 70 ? -10.669 4.830 -1.640 1.00 88.00 70 PHE A CA 1
ATOM 550 C C . PHE A 1 70 ? -11.921 4.862 -0.766 1.00 88.00 70 PHE A C 1
ATOM 552 O O . PHE A 1 70 ? -12.009 4.158 0.237 1.00 88.00 70 PHE A O 1
ATOM 559 N N . ARG A 1 71 ? -12.922 5.642 -1.186 1.00 86.19 71 ARG A N 1
ATOM 560 C CA . ARG A 1 71 ? -14.181 5.825 -0.449 1.00 86.19 71 ARG A CA 1
ATOM 561 C C . ARG A 1 71 ? -15.031 4.557 -0.362 1.00 86.19 71 ARG A C 1
ATOM 563 O O . ARG A 1 71 ? -15.913 4.490 0.483 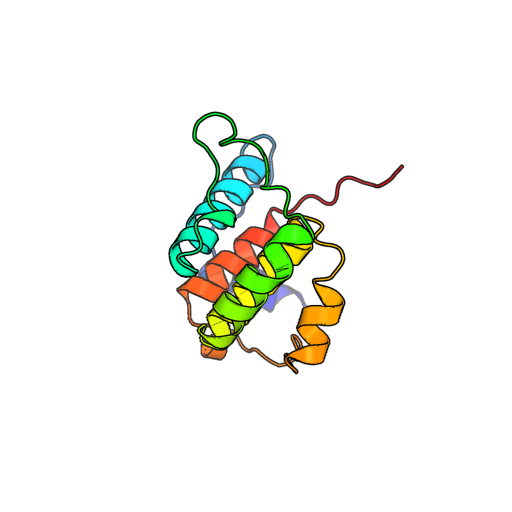1.00 86.19 71 ARG A O 1
ATOM 570 N N . THR A 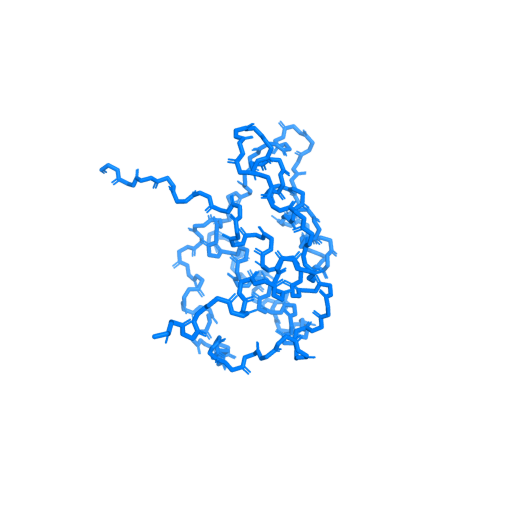1 72 ? -14.793 3.580 -1.236 1.00 89.00 72 THR A N 1
ATOM 571 C CA . THR A 1 72 ? -15.509 2.293 -1.238 1.00 89.00 72 THR A CA 1
ATOM 572 C C . THR A 1 72 ? -14.795 1.197 -0.451 1.00 89.00 72 THR A C 1
ATOM 574 O O . THR A 1 72 ? -15.387 0.153 -0.194 1.00 89.00 72 THR A O 1
ATOM 577 N N . LEU A 1 73 ? -13.530 1.414 -0.081 1.00 89.12 73 LEU A N 1
ATOM 578 C CA . LEU A 1 73 ? -12.731 0.456 0.674 1.00 89.12 73 LEU A CA 1
ATOM 579 C C . LEU A 1 73 ? -13.002 0.586 2.176 1.00 89.12 73 LEU A C 1
ATOM 581 O O . LEU A 1 73 ? -13.195 1.689 2.686 1.00 89.12 73 LEU A O 1
ATOM 585 N N . ASP A 1 74 ? -12.953 -0.541 2.886 1.00 88.69 74 ASP A N 1
ATOM 586 C CA . ASP A 1 74 ? -12.846 -0.549 4.344 1.00 88.69 74 ASP A CA 1
ATOM 587 C C . ASP A 1 74 ? -11.504 0.044 4.805 1.00 88.69 74 ASP A C 1
ATOM 589 O O . ASP A 1 74 ? -10.541 0.128 4.040 1.00 88.69 74 ASP A O 1
ATOM 593 N N . THR A 1 75 ? -11.430 0.440 6.076 1.00 85.62 75 THR A N 1
ATOM 594 C CA . THR A 1 75 ? -10.252 1.091 6.668 1.00 85.62 75 THR A CA 1
ATOM 595 C C . THR A 1 75 ? -8.963 0.298 6.447 1.00 85.62 75 THR A C 1
ATOM 597 O O . THR A 1 75 ? -7.926 0.885 6.143 1.00 85.62 75 THR A O 1
ATOM 600 N N . SER A 1 76 ? -9.001 -1.031 6.549 1.00 87.75 76 SER A N 1
ATOM 601 C CA . SER A 1 76 ? -7.813 -1.868 6.373 1.00 87.75 76 SER A CA 1
ATOM 602 C C . SER A 1 76 ? -7.306 -1.800 4.931 1.00 87.75 76 SER A C 1
ATOM 604 O O . SER A 1 76 ? -6.116 -1.596 4.681 1.00 87.75 76 SER A O 1
ATOM 606 N N . ARG A 1 77 ? -8.209 -1.900 3.954 1.00 90.25 77 ARG A N 1
ATOM 607 C CA . ARG A 1 77 ? -7.859 -1.778 2.532 1.00 90.25 77 ARG A CA 1
ATOM 608 C C . ARG A 1 77 ? -7.470 -0.357 2.129 1.00 90.25 77 ARG A C 1
ATOM 610 O O . ARG A 1 77 ? -6.606 -0.195 1.271 1.00 90.25 77 ARG A O 1
ATOM 617 N N . GLN A 1 78 ? -8.039 0.670 2.752 1.00 88.69 78 GLN A N 1
ATOM 618 C CA . GLN A 1 78 ? -7.598 2.053 2.552 1.00 88.69 78 GLN A CA 1
ATOM 619 C C . GLN A 1 78 ? -6.124 2.233 2.935 1.00 88.69 78 GLN A C 1
ATOM 621 O O . GLN A 1 78 ? -5.360 2.846 2.190 1.00 88.69 78 GLN A O 1
ATOM 626 N N . VAL A 1 79 ? -5.705 1.632 4.049 1.00 87.19 79 VAL A N 1
ATOM 627 C CA . VAL A 1 79 ? -4.309 1.661 4.515 1.00 87.19 79 VAL A CA 1
ATOM 628 C C . VAL A 1 79 ? -3.395 0.972 3.517 1.00 87.19 79 VAL A C 1
ATOM 630 O O . VAL A 1 79 ? -2.398 1.555 3.101 1.00 87.19 79 VAL A O 1
ATOM 633 N N . LEU A 1 80 ? -3.771 -0.228 3.071 1.00 90.44 80 LEU A N 1
ATOM 634 C CA . LEU A 1 80 ? -3.032 -0.953 2.040 1.00 90.44 80 LEU A CA 1
ATOM 635 C C . LEU A 1 80 ? -2.880 -0.129 0.755 1.00 90.44 80 LEU A C 1
ATOM 637 O O . LEU A 1 80 ? -1.785 -0.068 0.196 1.00 90.44 80 LEU A O 1
ATOM 641 N N . LEU A 1 81 ? -3.952 0.531 0.306 1.00 90.88 81 LEU A N 1
ATOM 642 C CA . LEU A 1 81 ? -3.917 1.399 -0.868 1.00 90.88 81 LEU A CA 1
ATOM 643 C C . LEU A 1 81 ? -2.945 2.568 -0.671 1.00 90.88 81 LEU A C 1
ATOM 645 O O . LEU A 1 81 ? -2.111 2.797 -1.543 1.00 90.88 81 LEU A O 1
ATOM 649 N N . LEU A 1 82 ? -3.000 3.280 0.460 1.00 88.56 82 LEU A N 1
ATOM 650 C CA . LEU A 1 82 ? -2.059 4.376 0.724 1.00 88.56 82 LEU A CA 1
ATOM 651 C C . LEU A 1 82 ? -0.610 3.893 0.785 1.00 88.56 82 LEU A C 1
ATOM 653 O O . LEU A 1 82 ? 0.264 4.552 0.224 1.00 88.56 82 LEU A O 1
ATOM 657 N N . THR A 1 83 ? -0.349 2.749 1.425 1.00 88.50 83 THR A N 1
ATOM 658 C CA . THR A 1 83 ? 0.990 2.151 1.460 1.00 88.50 83 THR A CA 1
ATOM 659 C C . THR A 1 83 ? 1.484 1.875 0.044 1.00 88.50 83 THR A C 1
ATOM 661 O O . THR A 1 83 ? 2.554 2.347 -0.326 1.00 88.50 83 THR A O 1
ATOM 664 N N . MET A 1 84 ? 0.693 1.187 -0.784 1.00 91.19 84 MET A N 1
ATOM 665 C CA . MET A 1 84 ? 1.074 0.892 -2.169 1.00 91.19 84 MET A CA 1
ATOM 666 C C . MET A 1 84 ? 1.304 2.165 -2.997 1.00 91.19 84 MET A C 1
ATOM 668 O O . MET A 1 84 ? 2.279 2.233 -3.740 1.00 91.19 84 MET A O 1
ATOM 672 N N . LEU A 1 85 ? 0.461 3.192 -2.846 1.00 89.38 85 LEU A N 1
ATOM 673 C CA . LEU A 1 85 ? 0.628 4.473 -3.543 1.00 89.38 85 LEU A CA 1
ATOM 674 C C . LEU A 1 85 ? 1.922 5.187 -3.142 1.00 89.38 85 LEU A C 1
ATOM 676 O O . LEU A 1 85 ? 2.633 5.689 -4.011 1.00 89.38 85 LEU A O 1
ATOM 680 N N . SER A 1 86 ? 2.249 5.209 -1.850 1.00 85.75 86 SER A N 1
ATOM 681 C CA . SER A 1 86 ? 3.500 5.798 -1.365 1.00 85.75 86 SER A CA 1
ATOM 682 C C . SER A 1 86 ? 4.725 5.072 -1.923 1.00 85.75 86 SER A C 1
ATOM 684 O 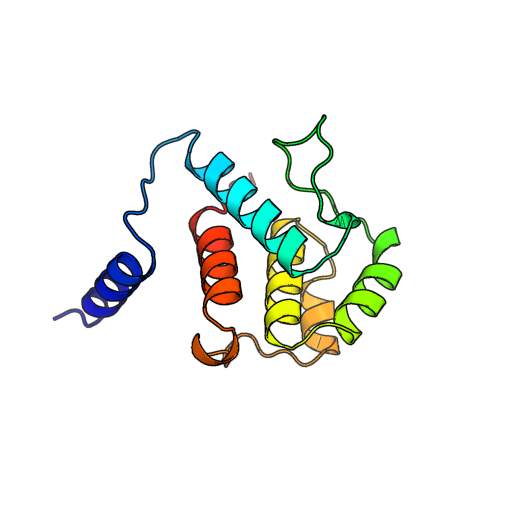O . SER A 1 86 ? 5.658 5.727 -2.377 1.00 85.75 86 SER A O 1
ATOM 686 N N . LEU A 1 87 ? 4.702 3.736 -1.966 1.00 87.00 87 LEU A N 1
ATOM 687 C CA . LEU A 1 87 ? 5.811 2.927 -2.494 1.00 87.00 87 LEU A CA 1
ATOM 688 C C . LEU A 1 87 ? 5.941 3.018 -4.025 1.00 87.00 87 LEU A C 1
ATOM 690 O O . LEU A 1 87 ? 7.033 2.873 -4.559 1.00 87.00 87 LEU A O 1
ATOM 694 N N . ALA A 1 88 ? 4.851 3.311 -4.741 1.00 86.50 88 ALA A N 1
ATOM 695 C CA . ALA A 1 88 ? 4.893 3.650 -6.167 1.00 86.50 88 ALA A CA 1
ATOM 696 C C . ALA A 1 88 ? 5.365 5.090 -6.449 1.00 86.50 88 ALA A C 1
ATOM 698 O O . ALA A 1 88 ? 5.379 5.515 -7.605 1.00 86.50 88 ALA A O 1
ATOM 699 N N . GLY A 1 89 ? 5.717 5.868 -5.420 1.00 82.50 89 GLY A N 1
ATOM 700 C CA . GLY A 1 89 ? 6.152 7.255 -5.581 1.00 82.50 89 GLY A CA 1
ATOM 701 C C . GLY A 1 89 ? 5.024 8.211 -5.977 1.00 82.50 89 GLY A C 1
ATOM 702 O O . GLY A 1 89 ? 5.278 9.251 -6.592 1.00 82.50 89 GLY A O 1
ATOM 703 N N . PHE A 1 90 ? 3.767 7.887 -5.651 1.00 84.19 90 PHE A N 1
ATOM 704 C CA . PHE A 1 90 ? 2.644 8.763 -5.966 1.00 84.19 90 PHE A CA 1
ATOM 705 C C . PHE A 1 90 ? 2.706 10.048 -5.133 1.00 84.19 90 PHE A C 1
ATOM 707 O O . PHE A 1 90 ? 2.481 10.041 -3.922 1.00 84.19 90 PHE A O 1
ATOM 714 N N . LYS A 1 91 ? 2.951 11.181 -5.799 1.00 82.50 91 LYS A N 1
ATOM 715 C CA . LYS A 1 91 ? 3.244 12.479 -5.163 1.00 82.50 91 LYS A CA 1
ATOM 716 C C . LYS A 1 91 ? 2.185 12.952 -4.161 1.00 82.50 91 LYS A C 1
ATOM 718 O O . LYS A 1 91 ? 2.514 13.689 -3.237 1.00 82.50 91 LYS A O 1
ATOM 723 N N . ARG A 1 92 ? 0.918 12.560 -4.334 1.00 80.50 92 ARG A N 1
ATOM 724 C CA . ARG A 1 92 ? -0.199 13.002 -3.479 1.00 80.50 92 ARG A CA 1
ATO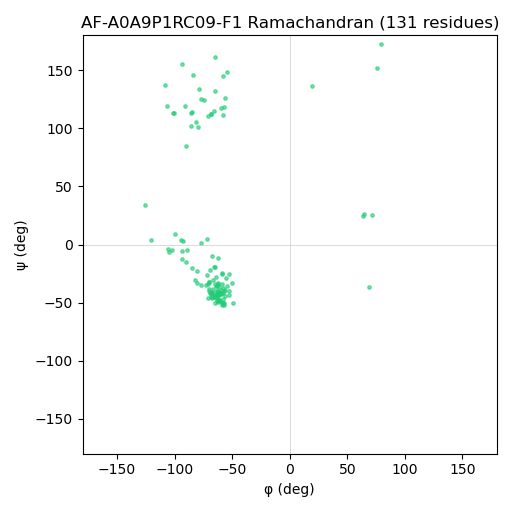M 725 C C . ARG A 1 92 ? -0.602 11.998 -2.399 1.00 80.50 92 ARG A C 1
ATOM 727 O O . ARG A 1 92 ? -1.628 12.212 -1.759 1.00 80.50 92 ARG A O 1
ATOM 734 N N . SER A 1 93 ? 0.157 10.923 -2.170 1.00 79.00 93 SER A N 1
ATOM 735 C CA . SER A 1 93 ? -0.202 9.917 -1.157 1.00 79.00 93 SER A CA 1
ATOM 736 C C . SER A 1 93 ? -0.296 10.506 0.261 1.00 79.00 93 SER A C 1
ATOM 738 O O . SER A 1 93 ? -1.234 10.194 0.992 1.00 79.00 93 SER A O 1
ATOM 740 N N . ALA A 1 94 ? 0.606 11.426 0.622 1.00 75.81 94 ALA A N 1
ATOM 741 C CA . ALA A 1 94 ? 0.589 12.112 1.917 1.00 75.81 94 ALA A CA 1
ATOM 742 C C . ALA A 1 94 ? -0.649 13.010 2.092 1.00 75.81 94 ALA A C 1
ATOM 744 O O . ALA A 1 94 ? -1.317 12.947 3.122 1.00 75.81 94 ALA A O 1
ATOM 745 N N . TRP A 1 95 ? -0.998 13.794 1.066 1.00 80.75 95 TRP A N 1
ATOM 746 C CA . TRP A 1 95 ? -2.215 14.615 1.070 1.00 80.75 95 TRP A CA 1
ATOM 747 C C . TRP A 1 95 ? -3.479 13.748 1.147 1.00 80.75 95 TRP A C 1
ATOM 749 O O . TRP A 1 95 ? -4.360 14.019 1.956 1.00 80.75 95 TRP A O 1
ATOM 759 N N . LEU A 1 96 ? -3.539 12.652 0.377 1.00 75.81 96 LEU A N 1
ATOM 760 C CA . LEU A 1 96 ? -4.650 11.696 0.431 1.00 75.81 96 LEU A CA 1
ATOM 761 C C . LEU A 1 96 ? -4.845 11.121 1.837 1.00 75.81 96 LEU A C 1
ATOM 763 O O . LEU A 1 96 ? -5.977 10.974 2.284 1.00 75.81 96 LEU A O 1
ATOM 767 N N . SER A 1 97 ? -3.760 10.817 2.548 1.00 74.62 97 SER A N 1
ATOM 768 C CA . SER A 1 97 ? -3.852 10.341 3.929 1.00 74.62 97 SER A CA 1
ATOM 769 C C . SER A 1 97 ? -4.466 11.375 4.873 1.00 74.62 97 SER A C 1
ATOM 771 O O . SER A 1 97 ? -5.239 11.001 5.754 1.00 74.62 97 SER A O 1
ATOM 773 N N . GLN A 1 98 ? -4.114 12.652 4.704 1.00 77.25 98 GLN A N 1
ATOM 774 C CA . GLN A 1 98 ? -4.591 13.748 5.551 1.00 77.25 98 GLN A CA 1
ATOM 775 C C . GLN A 1 98 ? -6.069 14.056 5.299 1.00 77.25 98 GLN A C 1
ATOM 777 O O . GLN A 1 98 ? -6.844 14.140 6.247 1.00 77.25 98 GLN A O 1
ATOM 782 N N . GLU A 1 99 ? -6.478 14.150 4.033 1.00 72.12 99 GLU A N 1
ATOM 783 C CA . GLU A 1 99 ? -7.871 14.433 3.655 1.00 72.12 99 GLU A CA 1
ATOM 784 C C . GLU A 1 99 ? -8.848 13.358 4.118 1.00 72.12 99 GLU A C 1
ATOM 786 O O . GLU A 1 99 ? -10.000 13.649 4.434 1.00 72.12 99 GLU A O 1
ATOM 791 N N . VAL A 1 100 ? -8.402 12.101 4.145 1.00 67.12 100 VAL A N 1
ATOM 792 C CA . VAL A 1 100 ? -9.265 10.986 4.541 1.00 67.12 100 VAL A CA 1
ATOM 793 C C . VAL A 1 100 ? -9.153 10.669 6.039 1.00 67.12 100 VAL A C 1
ATOM 795 O O . VAL A 1 100 ? -9.807 9.750 6.527 1.00 67.12 100 VAL A O 1
ATOM 798 N N . GLY A 1 101 ? -8.371 11.449 6.795 1.00 63.31 101 GLY A N 1
ATOM 799 C CA . GLY A 1 101 ? -8.297 11.351 8.255 1.00 63.31 101 GLY A CA 1
ATOM 800 C C . GLY A 1 101 ? -7.735 10.023 8.770 1.00 63.31 101 GLY A C 1
ATOM 801 O O . GLY A 1 101 ? -8.075 9.603 9.876 1.00 63.31 101 GLY A O 1
ATOM 802 N N . LEU A 1 102 ? -6.901 9.334 7.984 1.00 62.53 102 LEU A N 1
ATOM 803 C CA . LEU A 1 102 ? -6.264 8.093 8.423 1.00 62.53 102 LEU A CA 1
ATOM 804 C C . LEU A 1 102 ? -4.976 8.407 9.179 1.00 62.53 102 LEU A C 1
ATOM 806 O O . LEU A 1 102 ? -3.929 8.660 8.583 1.00 62.53 102 LEU A O 1
ATOM 810 N N . GLU A 1 103 ? -5.038 8.338 10.506 1.00 58.19 103 GLU A N 1
ATOM 811 C CA . GLU A 1 103 ? -3.838 8.320 11.335 1.00 58.19 103 GLU A CA 1
ATOM 812 C C . GLU A 1 103 ? -3.230 6.909 11.351 1.00 58.19 103 GLU A C 1
ATOM 814 O O . GLU A 1 103 ? -3.676 6.014 12.074 1.00 58.19 103 GLU A O 1
ATOM 819 N N . PHE A 1 104 ? -2.171 6.707 10.560 1.00 54.97 104 PHE A N 1
ATOM 820 C CA . PHE A 1 104 ? -1.415 5.447 10.492 1.00 54.97 104 PHE A CA 1
ATOM 821 C C . PHE A 1 104 ? -0.925 4.937 11.858 1.00 54.97 104 PHE A C 1
ATOM 823 O O . PHE A 1 104 ? -0.744 3.734 12.034 1.00 54.97 104 PHE A O 1
ATOM 830 N N . GLY A 1 105 ? -0.740 5.831 12.835 1.00 53.44 105 GL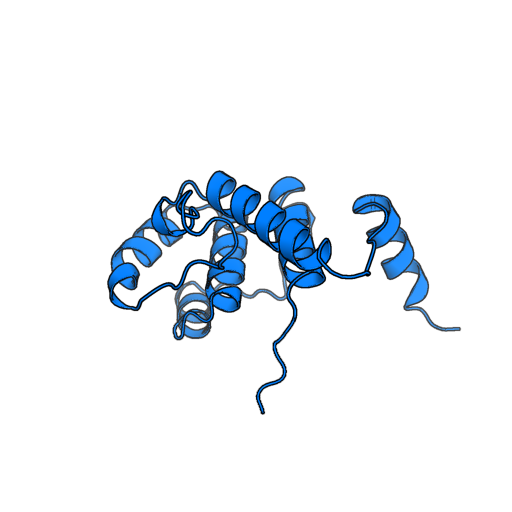Y A N 1
ATOM 831 C CA . GLY A 1 105 ? -0.191 5.509 14.154 1.00 53.44 105 GLY A CA 1
ATOM 832 C C . GLY A 1 105 ? -1.070 4.621 15.043 1.00 53.44 105 GLY A C 1
ATOM 833 O O . GLY A 1 105 ? -0.590 4.165 16.076 1.00 53.44 105 GLY A O 1
ATOM 834 N N . GLN A 1 106 ? -2.331 4.356 14.677 1.00 49.62 106 GLN A N 1
ATOM 835 C CA . GLN A 1 106 ? -3.299 3.704 15.579 1.00 49.62 106 GLN A CA 1
ATOM 836 C C . GLN A 1 106 ? -3.884 2.376 15.074 1.00 49.62 106 GLN A C 1
ATOM 838 O O . GLN A 1 106 ? -4.758 1.784 15.720 1.00 49.62 106 GLN A O 1
ATOM 843 N N . LEU A 1 107 ? -3.431 1.871 13.928 1.00 58.41 107 LEU A N 1
ATOM 844 C CA . LEU A 1 107 ? -3.961 0.628 13.372 1.00 58.41 107 LEU A CA 1
ATOM 845 C C . LEU A 1 107 ? -3.175 -0.575 13.884 1.00 58.41 107 LEU A C 1
ATOM 847 O O . LEU A 1 107 ? -2.258 -1.078 13.241 1.00 58.41 107 LEU A O 1
ATOM 851 N N . ALA A 1 108 ? -3.572 -1.057 15.063 1.00 60.75 108 ALA A N 1
ATOM 852 C CA . ALA A 1 108 ? -3.134 -2.352 15.569 1.00 60.75 108 ALA A CA 1
ATOM 853 C C . ALA A 1 108 ? -3.429 -3.464 14.541 1.00 60.75 108 ALA A C 1
ATOM 855 O O . ALA A 1 108 ? -4.435 -3.403 13.830 1.00 60.75 108 ALA A O 1
ATOM 856 N N . ALA A 1 109 ? -2.598 -4.512 14.497 1.00 60.81 109 ALA A N 1
ATOM 857 C CA . ALA A 1 109 ? -2.729 -5.621 13.541 1.00 60.81 109 ALA A CA 1
ATOM 858 C C . ALA A 1 109 ? -4.151 -6.227 13.492 1.00 60.81 109 ALA A C 1
ATOM 860 O O . ALA A 1 109 ? -4.639 -6.595 12.424 1.00 60.81 109 ALA A O 1
ATOM 861 N N . CYS A 1 110 ? -4.863 -6.250 14.625 1.00 60.03 110 CYS A N 1
ATOM 862 C CA . CYS A 1 110 ? -6.250 -6.715 14.712 1.00 60.03 110 CYS A CA 1
ATOM 863 C C . CYS A 1 110 ? -7.254 -5.863 13.915 1.00 60.03 110 CYS A C 1
ATOM 865 O O . CYS A 1 110 ? -8.257 -6.397 13.452 1.00 60.03 110 CYS A O 1
ATOM 867 N N . ARG A 1 111 ? -6.986 -4.565 13.720 1.00 72.75 111 ARG A N 1
ATOM 868 C CA . ARG A 1 111 ? -7.825 -3.648 12.929 1.00 72.75 111 ARG A CA 1
ATOM 869 C C . ARG A 1 111 ? -7.513 -3.695 11.435 1.00 72.75 111 ARG A C 1
ATOM 871 O O . ARG A 1 111 ? -8.343 -3.298 10.627 1.00 72.75 111 ARG A O 1
ATOM 878 N N . LEU A 1 112 ? -6.329 -4.173 11.056 1.00 77.88 112 LEU A N 1
ATOM 879 C CA . LEU A 1 112 ? -5.986 -4.425 9.654 1.00 77.88 112 LEU A CA 1
ATOM 880 C C . LEU A 1 112 ? -6.523 -5.781 9.182 1.00 77.88 112 LEU A C 1
ATOM 882 O O . LEU A 1 112 ? -6.856 -5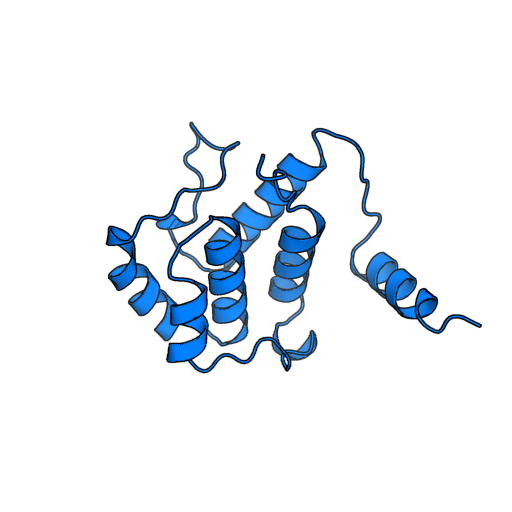.946 8.014 1.00 77.88 112 LEU A O 1
ATOM 886 N N . GLY A 1 113 ? -6.627 -6.750 10.089 1.00 80.38 113 GLY A N 1
ATOM 887 C CA . GLY A 1 113 ? -6.887 -8.134 9.718 1.00 80.38 113 GLY A CA 1
ATOM 888 C C . GLY A 1 113 ? -5.630 -8.800 9.150 1.00 80.38 113 GLY A C 1
ATOM 889 O O . GLY A 1 113 ? -4.740 -8.154 8.595 1.00 80.38 113 GLY A O 1
ATOM 890 N N . ASN A 1 114 ? -5.543 -10.121 9.313 1.00 81.00 114 ASN A N 1
ATOM 891 C CA . ASN A 1 114 ? -4.306 -10.872 9.084 1.00 81.00 114 ASN A CA 1
ATOM 892 C C . ASN A 1 114 ? -3.784 -10.749 7.639 1.00 81.00 114 ASN A C 1
ATOM 894 O O . ASN A 1 114 ? -2.594 -10.551 7.421 1.00 81.00 114 ASN A O 1
ATOM 898 N N . GLU A 1 115 ? -4.670 -10.812 6.641 1.00 84.56 115 GLU A N 1
ATOM 899 C CA . GLU A 1 115 ? -4.261 -10.773 5.231 1.00 84.56 115 GLU A CA 1
ATOM 900 C C . GLU A 1 115 ? -3.676 -9.422 4.816 1.00 84.56 115 GLU A C 1
ATOM 902 O O . GLU A 1 115 ? -2.627 -9.374 4.176 1.00 84.56 115 GLU A O 1
ATOM 907 N N . VAL A 1 116 ? -4.336 -8.327 5.197 1.00 85.12 116 VAL A N 1
ATOM 908 C CA . VAL A 1 116 ? -3.875 -6.969 4.889 1.00 85.12 116 VAL A CA 1
ATOM 909 C C . VAL A 1 116 ? -2.602 -6.658 5.667 1.00 85.12 116 VAL A C 1
ATOM 911 O O . VAL A 1 116 ? -1.656 -6.132 5.086 1.00 85.12 116 VAL A O 1
ATOM 914 N N . PHE A 1 117 ? -2.544 -7.034 6.948 1.00 82.88 117 PHE A N 1
ATOM 915 C CA . PHE A 1 117 ? -1.352 -6.865 7.776 1.00 82.88 117 PHE A CA 1
ATOM 916 C C . PHE A 1 117 ? -0.126 -7.556 7.162 1.00 82.88 117 PHE A C 1
ATOM 918 O O . PHE A 1 117 ? 0.904 -6.911 6.977 1.00 82.88 117 PHE A O 1
ATOM 925 N N . GLN A 1 118 ? -0.248 -8.832 6.774 1.00 84.50 118 GLN A N 1
ATOM 926 C CA . GLN A 1 118 ? 0.841 -9.579 6.133 1.00 84.50 118 GLN A CA 1
ATOM 927 C C . GLN A 1 118 ? 1.328 -8.909 4.845 1.00 84.50 118 GLN A C 1
ATOM 929 O O . GLN A 1 118 ? 2.530 -8.852 4.600 1.00 84.50 118 GLN A O 1
ATOM 934 N N . VAL A 1 119 ? 0.409 -8.398 4.018 1.00 86.38 119 VAL A N 1
ATOM 935 C CA . VAL A 1 119 ? 0.777 -7.716 2.770 1.00 86.38 119 VAL A CA 1
ATOM 936 C C . VAL A 1 119 ? 1.478 -6.391 3.048 1.00 86.38 119 VAL A C 1
ATOM 938 O O . VAL A 1 119 ? 2.503 -6.125 2.429 1.00 86.38 119 VAL A O 1
ATOM 941 N N . VAL A 1 120 ? 0.967 -5.575 3.973 1.00 85.94 120 VAL A N 1
ATOM 942 C CA . VAL A 1 120 ? 1.583 -4.289 4.338 1.00 85.94 120 VAL A CA 1
ATOM 943 C C . VAL A 1 120 ? 2.991 -4.505 4.894 1.00 85.94 120 VAL A C 1
ATOM 945 O O . VAL A 1 120 ? 3.930 -3.862 4.430 1.00 85.94 120 VAL A O 1
ATOM 948 N N . VAL A 1 121 ? 3.166 -5.442 5.830 1.00 84.81 121 VAL A N 1
ATOM 949 C CA . VAL A 1 121 ? 4.486 -5.759 6.396 1.00 84.81 121 VAL A CA 1
ATOM 950 C C . VAL A 1 121 ? 5.425 -6.313 5.327 1.00 84.81 121 VAL A C 1
ATOM 952 O O . VAL A 1 121 ? 6.568 -5.873 5.258 1.00 84.81 121 VAL A O 1
ATOM 955 N N . GLY A 1 122 ? 4.955 -7.216 4.461 1.00 84.25 122 GLY A N 1
ATOM 956 C CA . GLY A 1 122 ? 5.761 -7.752 3.361 1.00 84.25 122 GLY A CA 1
ATOM 957 C C . GLY A 1 122 ? 6.208 -6.672 2.370 1.00 84.25 122 GLY A C 1
ATOM 958 O O . GLY A 1 122 ? 7.379 -6.617 2.004 1.00 84.25 122 GLY A O 1
ATOM 959 N N . LEU A 1 123 ? 5.309 -5.758 1.986 1.00 87.06 123 LEU A N 1
ATOM 960 C CA . LEU A 1 123 ? 5.645 -4.615 1.133 1.00 87.06 123 LEU A CA 1
ATOM 961 C C . LEU A 1 123 ? 6.736 -3.741 1.761 1.00 87.06 123 LEU A C 1
ATOM 963 O O . LEU A 1 123 ? 7.700 -3.404 1.082 1.00 87.06 123 LEU A O 1
ATOM 967 N N . LEU A 1 124 ? 6.605 -3.401 3.045 1.00 84.00 124 LEU A N 1
ATOM 968 C CA . LEU A 1 124 ? 7.567 -2.549 3.749 1.00 84.00 124 LEU A CA 1
ATOM 969 C C . LEU A 1 124 ? 8.911 -3.251 3.991 1.00 84.00 124 LEU A C 1
ATOM 971 O O . LEU A 1 124 ? 9.954 -2.630 3.825 1.00 84.00 124 LEU A O 1
ATOM 975 N N . ALA A 1 125 ? 8.901 -4.539 4.341 1.00 84.06 125 ALA A N 1
ATOM 976 C CA . ALA A 1 125 ? 10.115 -5.313 4.610 1.00 84.06 125 ALA A CA 1
ATOM 977 C C . ALA A 1 125 ? 10.986 -5.513 3.359 1.00 84.06 125 ALA A C 1
ATOM 979 O O . ALA A 1 125 ? 12.208 -5.620 3.463 1.00 84.06 125 ALA A O 1
ATOM 980 N N . HIS A 1 126 ? 10.362 -5.564 2.179 1.00 81.94 126 HIS A N 1
ATOM 981 C CA . HIS A 1 126 ? 11.047 -5.819 0.912 1.00 81.94 126 HIS A CA 1
ATOM 982 C C . HIS A 1 126 ? 11.197 -4.580 0.024 1.00 81.94 126 HIS A C 1
ATOM 984 O O . HIS A 1 126 ? 11.836 -4.656 -1.028 1.00 81.94 126 HIS A O 1
ATOM 990 N N . HIS A 1 127 ? 10.647 -3.433 0.432 1.00 80.88 127 HIS A N 1
ATOM 991 C CA . HIS A 1 127 ? 10.867 -2.177 -0.268 1.00 80.88 127 HIS A CA 1
ATOM 992 C C . HIS A 1 127 ? 12.302 -1.704 -0.037 1.00 80.88 127 HIS A C 1
ATOM 994 O O . HIS A 1 127 ? 12.682 -1.304 1.063 1.00 80.88 127 HIS A O 1
ATOM 1000 N N . ARG A 1 128 ? 13.116 -1.739 -1.090 1.00 69.06 128 ARG A N 1
ATOM 1001 C CA . ARG A 1 128 ? 14.426 -1.095 -1.076 1.00 69.06 128 ARG A CA 1
ATOM 1002 C C . ARG A 1 128 ? 14.228 0.359 -1.463 1.00 69.06 128 ARG A C 1
ATOM 1004 O O . ARG A 1 128 ? 13.894 0.638 -2.610 1.00 69.06 128 ARG A O 1
ATOM 1011 N N . GLU A 1 129 ? 14.461 1.275 -0.527 1.00 56.91 129 GLU A N 1
ATOM 1012 C CA . GLU A 1 129 ? 14.728 2.660 -0.901 1.00 56.91 129 GLU A CA 1
ATOM 1013 C C . GLU A 1 129 ? 15.955 2.640 -1.815 1.00 56.91 129 GLU A C 1
ATOM 1015 O O . GLU A 1 129 ? 17.055 2.276 -1.395 1.00 56.91 129 GLU A O 1
ATOM 1020 N N . THR A 1 130 ? 15.777 2.955 -3.097 1.00 44.06 130 THR A N 1
ATOM 1021 C CA . THR A 1 130 ? 16.917 3.326 -3.930 1.00 44.06 130 THR A CA 1
ATOM 1022 C C . THR A 1 130 ? 17.548 4.549 -3.271 1.00 44.06 130 THR A C 1
ATOM 1024 O O . THR A 1 130 ? 16.845 5.559 -3.151 1.00 44.06 130 THR A O 1
ATOM 1027 N N . PRO A 1 131 ? 18.814 4.488 -2.812 1.00 36.16 131 PRO A N 1
ATOM 1028 C CA . PRO A 1 131 ? 19.471 5.661 -2.265 1.00 36.16 131 PRO A CA 1
ATOM 1029 C C . PRO A 1 131 ? 19.434 6.734 -3.350 1.00 36.16 131 PRO A C 1
ATOM 1031 O O . PRO A 1 131 ? 19.898 6.523 -4.471 1.00 36.16 131 PRO A O 1
ATOM 1034 N N . SER A 1 132 ? 18.771 7.843 -3.038 1.00 33.34 132 SER A N 1
ATOM 1035 C CA . SER A 1 132 ? 18.757 9.008 -3.911 1.00 33.34 132 SER A CA 1
ATOM 1036 C C . SER A 1 132 ? 20.173 9.577 -3.888 1.00 33.34 132 SER A C 1
ATOM 1038 O O . SER A 1 132 ? 20.635 9.991 -2.827 1.00 33.34 132 SER A O 1
ATOM 1040 N N . ASN A 1 133 ? 20.873 9.492 -5.020 1.00 31.34 133 ASN A N 1
ATOM 1041 C CA . ASN A 1 133 ? 22.128 10.216 -5.238 1.00 31.34 133 ASN A CA 1
ATOM 1042 C C . ASN A 1 133 ? 21.875 11.723 -5.280 1.00 31.34 133 ASN A C 1
ATOM 1044 O O . ASN A 1 133 ? 20.838 12.118 -5.864 1.00 31.34 133 ASN A O 1
#

Organism: Pseudomonas aeruginosa (NCBI:txid287)

Sequence (133 aa):
MNASQPLTHELARVCGPFDLASTTAHQDFLHCWRRGARLLGLPLLQLPPARHWEIPVIEDAHLPQLLKAFRTLDTSRQVLLLTMLSLAGFKRSAWLSQEVGLEFGQLAACRLGNEVFQVVVGLLAHHRETPSN

Radius of gyration: 15.53 Å; Cα contacts (8 Å, |Δi|>4): 101; chains: 1; bounding box: 38×32×49 Å

Mean predicted aligned error: 10.7 Å